Protein AF-A0AA41DAC6-F1 (afdb_monomer_lite)

Secondary structure (DSSP, 8-state):
---TTTTSSHHHHHHHHHHHHHHHHHTS--B-EEPPGGGSPSTTSS-HHHHHHHHHT-SEEEEETTEEEEEEE-----SS---SEEEEEEETTTTEEEEEEEESS--TT-B--

Structure (mmCIF, N/CA/C/O backbone):
data_AF-A0AA41DAC6-F1
#
_entry.id   AF-A0AA41DAC6-F1
#
loop_
_atom_site.group_PDB
_atom_site.id
_atom_site.type_symbol
_atom_site.label_atom_id
_atom_site.label_alt_id
_atom_site.label_comp_id
_atom_site.label_asym_id
_atom_site.label_entity_id
_atom_site.label_seq_id
_atom_site.pdbx_PDB_ins_code
_atom_site.Cartn_x
_atom_site.Cartn_y
_atom_site.Cartn_z
_atom_site.occupancy
_atom_site.B_iso_or_equiv
_atom_site.auth_seq_id
_atom_site.auth_comp_id
_atom_site.auth_asym_id
_atom_site.auth_atom_id
_atom_site.pdbx_PDB_model_num
ATOM 1 N N . MET A 1 1 ? 9.959 -36.203 20.599 1.00 35.44 1 MET A N 1
ATOM 2 C CA . MET A 1 1 ? 10.958 -36.265 19.509 1.00 35.44 1 MET A CA 1
ATOM 3 C C . MET A 1 1 ? 10.476 -35.369 18.384 1.00 35.44 1 MET A C 1
ATOM 5 O O . MET A 1 1 ? 9.518 -35.723 17.717 1.00 35.44 1 MET A O 1
ATOM 9 N N . ILE A 1 2 ? 11.066 -34.185 18.239 1.00 40.91 2 ILE A N 1
ATOM 10 C CA . ILE A 1 2 ? 10.787 -33.282 17.115 1.00 40.91 2 ILE A CA 1
ATOM 11 C C . ILE A 1 2 ? 11.873 -33.555 16.076 1.00 40.91 2 ILE A C 1
ATOM 13 O O . ILE A 1 2 ? 13.062 -33.462 16.386 1.00 40.91 2 ILE A O 1
ATOM 17 N N . SER A 1 3 ? 11.459 -33.990 14.887 1.00 38.50 3 SER A N 1
ATOM 18 C CA . SER A 1 3 ? 12.364 -34.392 13.811 1.00 38.50 3 SER A CA 1
ATOM 19 C C . SER A 1 3 ? 13.151 -33.185 13.286 1.00 38.50 3 SER A C 1
ATOM 21 O O . SER A 1 3 ? 12.601 -32.104 13.092 1.00 38.50 3 SER A O 1
ATOM 23 N N . LYS A 1 4 ? 14.459 -33.362 13.073 1.00 49.78 4 LYS A N 1
ATOM 24 C CA . LYS A 1 4 ? 15.446 -32.318 12.726 1.00 49.78 4 LYS A CA 1
ATOM 25 C C . LYS A 1 4 ? 15.392 -31.842 11.256 1.00 49.78 4 LYS A C 1
ATOM 27 O O . LYS A 1 4 ? 16.375 -31.285 10.775 1.00 49.78 4 LYS A O 1
ATOM 32 N N . THR A 1 5 ? 14.282 -32.027 10.543 1.00 51.62 5 THR A N 1
ATOM 33 C CA . THR A 1 5 ? 14.247 -31.872 9.072 1.00 51.62 5 THR A CA 1
ATOM 34 C C . THR A 1 5 ? 13.616 -30.558 8.573 1.00 51.62 5 THR A C 1
ATOM 36 O O . THR A 1 5 ? 13.791 -30.210 7.413 1.00 51.62 5 THR A O 1
ATOM 39 N N . ASP A 1 6 ? 12.992 -29.742 9.431 1.00 49.25 6 ASP A N 1
ATOM 40 C CA . ASP A 1 6 ? 12.213 -28.558 9.001 1.00 49.25 6 ASP A CA 1
ATOM 41 C C . ASP A 1 6 ? 12.921 -27.191 9.112 1.00 49.25 6 ASP A C 1
ATOM 43 O O . ASP A 1 6 ? 12.278 -26.146 9.190 1.00 49.25 6 ASP A O 1
ATOM 47 N N . ARG A 1 7 ? 14.259 -27.134 9.114 1.00 44.12 7 ARG A N 1
ATOM 48 C CA . ARG A 1 7 ? 14.973 -25.835 9.198 1.00 44.12 7 ARG A CA 1
ATOM 49 C C . ARG A 1 7 ? 15.191 -25.116 7.866 1.00 44.12 7 ARG A C 1
ATOM 51 O O . ARG A 1 7 ? 15.570 -23.951 7.885 1.00 44.12 7 ARG A O 1
ATOM 58 N N . TRP A 1 8 ? 14.904 -25.762 6.736 1.00 40.50 8 TRP A N 1
ATOM 59 C CA . TRP A 1 8 ? 15.150 -25.199 5.398 1.00 40.50 8 TRP A CA 1
ATOM 60 C C . TRP A 1 8 ? 13.877 -24.878 4.594 1.00 40.50 8 TRP A C 1
ATOM 62 O O . TRP A 1 8 ? 13.969 -24.289 3.522 1.00 40.50 8 TRP A O 1
ATOM 72 N N . ALA A 1 9 ? 12.681 -25.195 5.109 1.00 46.56 9 ALA A N 1
ATOM 73 C CA . ALA A 1 9 ? 11.404 -24.905 4.437 1.00 46.56 9 ALA A CA 1
ATOM 74 C C . ALA A 1 9 ? 10.888 -23.465 4.664 1.00 46.56 9 ALA A C 1
ATOM 76 O O . ALA A 1 9 ? 10.000 -22.987 3.955 1.00 46.56 9 ALA A O 1
ATOM 77 N N . LEU A 1 10 ? 11.453 -22.754 5.643 1.00 48.25 10 LEU A N 1
ATOM 78 C CA . LEU A 1 10 ? 10.966 -21.455 6.116 1.00 48.25 10 LEU A CA 1
ATOM 79 C C . LEU A 1 10 ? 11.065 -20.289 5.104 1.00 48.25 10 LEU A C 1
ATOM 81 O O . LEU A 1 10 ? 10.098 -19.525 5.027 1.00 48.25 10 LEU A O 1
ATOM 85 N N . PRO A 1 11 ? 12.129 -20.124 4.286 1.00 46.38 11 PRO A N 1
ATOM 86 C CA . PRO A 1 11 ? 12.185 -18.998 3.347 1.00 46.38 11 PRO A CA 1
ATOM 87 C C . PRO A 1 11 ? 11.205 -19.165 2.177 1.00 46.38 11 PRO A C 1
ATOM 89 O O . PRO A 1 11 ? 10.584 -18.195 1.740 1.00 46.38 11 PRO A O 1
ATOM 92 N N . PHE A 1 12 ? 10.991 -20.399 1.710 1.00 41.62 12 PHE A N 1
ATOM 93 C CA . PHE A 1 12 ? 10.131 -20.669 0.558 1.00 41.62 12 PHE A CA 1
ATOM 94 C C . PHE A 1 12 ? 8.660 -20.359 0.858 1.00 41.62 12 PHE A C 1
ATOM 96 O O . PHE A 1 12 ? 8.023 -19.626 0.104 1.00 41.62 12 PHE A O 1
ATOM 103 N N . VAL A 1 13 ? 8.117 -20.834 1.984 1.00 52.00 13 VAL A N 1
ATOM 104 C CA . VAL A 1 13 ? 6.701 -20.607 2.345 1.00 52.00 13 VAL A CA 1
ATOM 105 C C . VAL A 1 13 ? 6.390 -19.116 2.537 1.00 52.00 13 VAL A C 1
ATOM 107 O O . VAL A 1 13 ? 5.299 -18.657 2.187 1.00 52.00 13 VAL A O 1
ATOM 110 N N . HIS A 1 14 ? 7.342 -18.340 3.064 1.00 54.88 14 HIS A N 1
ATOM 111 C CA . HIS A 1 14 ? 7.184 -16.895 3.234 1.00 54.88 14 HIS A CA 1
ATOM 112 C C . HIS A 1 14 ? 7.161 -16.140 1.899 1.00 54.88 14 HIS A C 1
ATOM 114 O O . HIS A 1 14 ? 6.301 -15.278 1.720 1.00 54.88 14 HIS A O 1
ATOM 120 N N . ILE A 1 15 ? 8.016 -16.499 0.936 1.00 58.28 15 ILE A N 1
ATOM 121 C CA . ILE A 1 15 ? 8.029 -15.880 -0.402 1.00 58.28 15 ILE A CA 1
ATOM 122 C C . ILE A 1 15 ? 6.732 -16.180 -1.172 1.00 58.28 15 ILE A C 1
ATOM 124 O O . ILE A 1 15 ? 6.134 -15.269 -1.750 1.00 58.28 15 ILE A O 1
ATOM 128 N N . TRP A 1 16 ? 6.244 -17.428 -1.138 1.00 58.91 16 TRP A N 1
ATOM 129 C CA . TRP A 1 16 ? 5.005 -17.807 -1.835 1.00 58.91 16 TRP A CA 1
ATOM 130 C C . TRP A 1 16 ? 3.775 -17.076 -1.286 1.00 58.91 16 TRP A C 1
ATOM 132 O O . TRP A 1 16 ? 2.942 -16.612 -2.066 1.00 58.91 16 TRP A O 1
ATOM 142 N N . ARG A 1 17 ? 3.676 -16.911 0.042 1.00 72.19 17 ARG A N 1
ATOM 143 C CA . ARG A 1 17 ? 2.575 -16.164 0.672 1.00 72.19 17 ARG A CA 1
ATOM 144 C C . ARG A 1 17 ? 2.573 -14.685 0.297 1.00 72.19 17 ARG A C 1
ATOM 146 O O . ARG A 1 17 ? 1.499 -14.145 0.044 1.00 72.19 17 ARG A O 1
ATOM 153 N N . ARG A 1 18 ? 3.746 -14.047 0.222 1.00 81.12 18 ARG A N 1
ATOM 154 C CA . ARG A 1 18 ? 3.860 -12.638 -0.190 1.00 81.12 18 ARG A CA 1
ATOM 155 C C . ARG A 1 18 ? 3.415 -12.446 -1.634 1.00 81.12 18 ARG A C 1
ATOM 157 O O . ARG A 1 18 ? 2.522 -11.650 -1.893 1.00 81.12 18 ARG A O 1
ATOM 164 N N . ARG A 1 19 ? 3.934 -13.268 -2.553 1.00 81.88 19 ARG A N 1
ATOM 165 C CA . ARG A 1 19 ? 3.580 -13.193 -3.979 1.00 81.88 19 ARG A CA 1
ATOM 166 C C . ARG A 1 19 ? 2.099 -13.478 -4.238 1.00 81.88 19 ARG A C 1
ATOM 168 O O . ARG A 1 19 ? 1.493 -12.813 -5.072 1.00 81.88 19 A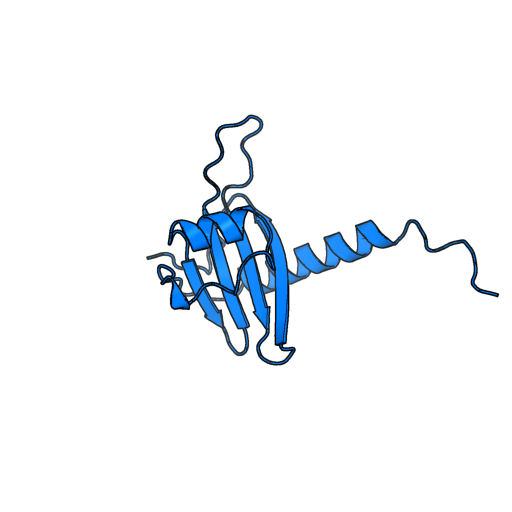RG A O 1
ATOM 175 N N . ALA A 1 20 ? 1.513 -14.451 -3.538 1.00 85.94 20 ALA A N 1
ATOM 176 C CA . ALA A 1 20 ? 0.081 -14.731 -3.634 1.00 85.94 20 ALA A CA 1
ATOM 177 C C . ALA A 1 20 ? -0.767 -13.571 -3.084 1.00 85.94 20 ALA A C 1
ATOM 179 O O . ALA A 1 20 ? -1.757 -13.192 -3.703 1.00 85.94 20 ALA A O 1
ATOM 180 N N . GLY A 1 21 ? -0.357 -12.980 -1.958 1.00 88.75 21 GLY A N 1
ATOM 181 C CA . GLY A 1 21 ? -1.047 -11.834 -1.373 1.00 88.75 21 GLY A CA 1
ATOM 182 C C . GLY A 1 21 ? -0.952 -10.564 -2.219 1.00 88.75 21 GLY A C 1
ATOM 183 O O . GLY A 1 21 ? -1.958 -9.870 -2.353 1.00 88.75 21 GLY A O 1
ATOM 184 N N . PHE A 1 22 ? 0.200 -10.307 -2.846 1.00 91.44 22 PHE A N 1
ATOM 185 C CA . PHE A 1 22 ? 0.344 -9.240 -3.837 1.00 91.44 22 PHE A CA 1
ATOM 186 C C . PHE A 1 22 ? -0.585 -9.470 -5.029 1.00 91.44 22 PHE A C 1
ATOM 188 O O . PHE A 1 22 ? -1.376 -8.594 -5.344 1.00 91.44 22 PHE A O 1
ATOM 195 N N . ARG A 1 23 ? -0.553 -10.659 -5.652 1.00 91.06 23 ARG A N 1
ATOM 196 C CA . ARG A 1 23 ? -1.394 -10.970 -6.825 1.00 91.06 23 ARG A CA 1
ATOM 197 C C . ARG A 1 23 ? -2.877 -10.749 -6.555 1.00 91.06 23 ARG A C 1
ATOM 199 O O . ARG A 1 23 ? -3.539 -10.107 -7.353 1.00 91.06 23 ARG A O 1
ATOM 206 N N . LEU A 1 24 ? -3.365 -11.213 -5.404 1.00 93.38 24 LEU A N 1
ATOM 207 C CA . LEU A 1 24 ?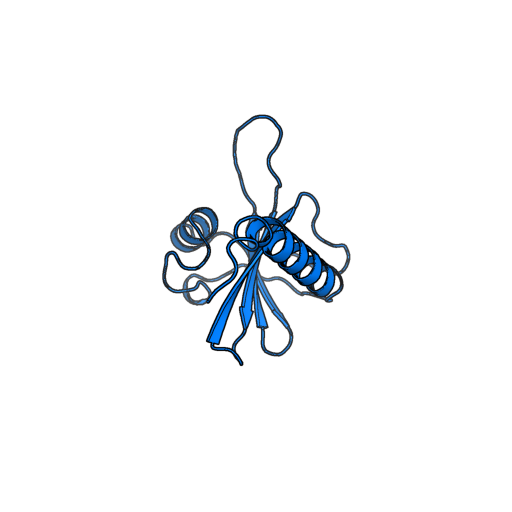 -4.752 -10.990 -5.000 1.00 93.38 24 LEU A CA 1
ATOM 208 C C . LEU A 1 24 ? -5.114 -9.495 -4.981 1.00 93.38 24 LEU A C 1
ATOM 210 O O . LEU A 1 24 ? -6.188 -9.129 -5.436 1.00 93.38 24 LEU A O 1
ATOM 214 N N . ARG A 1 25 ? -4.219 -8.647 -4.462 1.00 95.50 25 ARG A N 1
ATOM 215 C CA . ARG A 1 25 ? -4.424 -7.193 -4.334 1.00 95.50 25 ARG A CA 1
ATOM 216 C C . ARG A 1 25 ? -4.183 -6.439 -5.640 1.00 95.50 25 ARG A C 1
ATOM 218 O O . ARG A 1 25 ? -4.794 -5.401 -5.865 1.00 95.50 25 ARG A O 1
ATOM 225 N N . ALA A 1 26 ? -3.319 -6.958 -6.506 1.00 93.75 26 ALA A N 1
ATOM 226 C CA . ALA A 1 26 ? -3.059 -6.403 -7.829 1.00 93.75 26 ALA A CA 1
ATOM 227 C C . ALA A 1 26 ? -4.308 -6.446 -8.728 1.00 93.75 26 ALA A C 1
ATOM 229 O O . ALA A 1 26 ? -4.470 -5.572 -9.574 1.00 93.75 26 ALA A O 1
ATOM 230 N N . ASP A 1 27 ? -5.207 -7.408 -8.499 1.00 94.94 27 ASP A N 1
ATOM 231 C CA . ASP A 1 27 ? -6.480 -7.533 -9.221 1.00 94.94 27 ASP A CA 1
ATOM 232 C C . ASP A 1 27 ? -7.617 -6.689 -8.609 1.00 94.94 27 ASP A C 1
ATOM 234 O O . ASP A 1 27 ? -8.705 -6.600 -9.182 1.00 94.94 27 ASP A O 1
ATOM 238 N N . TRP A 1 28 ? -7.409 -6.073 -7.439 1.00 96.50 28 TRP A N 1
ATOM 239 C CA . TRP A 1 28 ? -8.431 -5.238 -6.805 1.00 96.50 28 TRP A CA 1
ATOM 240 C C . TRP A 1 28 ? -8.518 -3.860 -7.474 1.00 96.50 28 TRP A C 1
ATOM 242 O O . TRP A 1 28 ? -7.482 -3.269 -7.790 1.00 96.50 28 TRP A O 1
ATOM 252 N N . PRO A 1 29 ? -9.732 -3.303 -7.649 1.00 95.38 29 PRO A N 1
ATOM 253 C CA . PRO A 1 29 ? -9.931 -1.983 -8.243 1.00 95.38 29 PRO A CA 1
ATOM 254 C C . PRO A 1 29 ? -9.625 -0.875 -7.222 1.00 95.38 29 PRO A C 1
ATOM 256 O O . PRO A 1 29 ? -10.519 -0.159 -6.770 1.00 95.38 29 PRO A O 1
ATOM 259 N N . LEU A 1 30 ? -8.364 -0.775 -6.800 1.00 96.31 30 LEU A N 1
ATOM 260 C CA . LEU A 1 30 ? -7.935 0.143 -5.750 1.00 96.31 30 LEU A CA 1
ATOM 261 C C . LEU A 1 30 ? -7.930 1.588 -6.246 1.00 96.31 30 LEU A C 1
ATOM 263 O O . LEU A 1 30 ? -7.283 1.922 -7.240 1.00 96.31 30 LEU A O 1
ATOM 267 N N . LEU A 1 31 ? -8.634 2.444 -5.509 1.00 96.00 31 LEU A N 1
ATOM 268 C CA . LEU A 1 31 ? -8.598 3.891 -5.674 1.00 96.00 31 LEU A CA 1
ATOM 269 C C . LEU A 1 31 ? -7.672 4.459 -4.606 1.00 96.00 31 LEU A C 1
ATOM 271 O O . LEU A 1 31 ? -8.036 4.536 -3.432 1.00 96.00 31 LEU A O 1
ATOM 275 N N . TRP A 1 32 ? -6.464 4.811 -5.018 1.00 96.69 32 TRP A N 1
ATOM 276 C CA . TRP A 1 32 ? -5.460 5.359 -4.128 1.00 96.69 32 TRP A CA 1
ATOM 277 C C . TRP A 1 32 ? -5.697 6.847 -3.908 1.00 96.69 32 TRP A C 1
ATOM 279 O O . TRP A 1 32 ? -6.095 7.582 -4.812 1.00 96.69 32 TRP A O 1
ATOM 289 N N . ARG A 1 33 ? -5.399 7.300 -2.696 1.00 96.00 33 ARG A N 1
ATOM 290 C CA . ARG A 1 33 ? -5.262 8.716 -2.357 1.00 96.00 33 ARG A CA 1
ATOM 291 C C . ARG A 1 33 ? -3.920 8.939 -1.681 1.00 96.00 33 ARG A C 1
ATOM 293 O O . ARG A 1 33 ? -3.361 8.000 -1.118 1.00 96.00 33 ARG A O 1
ATOM 300 N N . PHE A 1 34 ? -3.436 10.176 -1.691 1.00 94.56 34 PHE A N 1
ATOM 301 C CA . PHE A 1 34 ? -2.295 10.547 -0.859 1.00 94.56 34 PHE A CA 1
ATOM 302 C C . PHE A 1 34 ? -2.583 10.202 0.606 1.00 94.56 34 PHE A C 1
ATOM 304 O O . PHE A 1 34 ? -3.692 10.434 1.108 1.00 94.56 34 PHE A O 1
ATOM 311 N N . ALA A 1 35 ? -1.597 9.595 1.259 1.00 91.75 35 ALA A N 1
ATOM 312 C CA . ALA A 1 35 ? -1.680 9.272 2.672 1.00 91.75 35 ALA A CA 1
ATOM 313 C C . ALA A 1 35 ? -1.512 10.549 3.505 1.00 91.75 35 ALA A C 1
ATOM 315 O O . ALA A 1 35 ? -0.600 11.341 3.271 1.00 91.75 35 ALA A O 1
ATOM 316 N N . ALA A 1 36 ? -2.390 10.739 4.483 1.00 89.38 36 ALA A N 1
ATOM 317 C CA . ALA A 1 36 ? -2.210 11.719 5.541 1.00 89.38 36 ALA A CA 1
ATOM 318 C C . ALA A 1 36 ? -1.326 11.126 6.650 1.00 89.38 36 ALA A C 1
ATOM 320 O O . ALA A 1 36 ? -1.133 9.911 6.728 1.00 89.38 36 ALA A O 1
ATOM 321 N N . VAL A 1 37 ? -0.798 11.974 7.534 1.00 84.00 37 VAL A N 1
ATOM 322 C CA . VAL A 1 37 ? 0.054 11.531 8.654 1.00 84.00 37 VAL A CA 1
ATOM 323 C C . VAL A 1 37 ? -0.691 10.535 9.550 1.00 84.00 37 VAL A C 1
ATOM 325 O O . VAL A 1 37 ? -0.106 9.574 10.038 1.00 84.00 37 VAL A O 1
ATOM 328 N N . GLU A 1 38 ? -1.998 10.727 9.715 1.00 87.25 38 GLU A N 1
ATOM 329 C CA . GLU A 1 38 ? -2.868 9.921 10.571 1.00 87.25 38 GLU A CA 1
ATOM 330 C C . GLU A 1 38 ? -3.200 8.542 9.985 1.00 87.25 38 GLU A C 1
ATOM 332 O O . GLU A 1 38 ? -3.668 7.669 10.714 1.00 87.25 38 GLU A O 1
ATOM 337 N N . ASP A 1 39 ? -2.979 8.336 8.683 1.00 88.69 39 ASP A N 1
ATOM 338 C CA . ASP A 1 39 ? -3.240 7.046 8.037 1.00 88.69 39 ASP A CA 1
ATOM 339 C C . ASP A 1 39 ? -2.148 6.023 8.351 1.00 88.69 39 ASP A C 1
ATOM 341 O O . ASP A 1 39 ? -2.398 4.811 8.359 1.00 88.69 39 ASP A O 1
ATOM 345 N N . TRP A 1 40 ? -0.925 6.505 8.575 1.00 86.81 40 TRP A N 1
ATOM 346 C CA . TRP A 1 40 ? 0.235 5.651 8.740 1.00 86.81 40 TRP A CA 1
ATOM 347 C C . TRP A 1 40 ? 0.182 4.869 10.051 1.00 86.81 40 TRP A C 1
ATOM 349 O O . TRP A 1 40 ? -0.246 5.379 11.089 1.00 86.81 40 TRP A O 1
ATOM 359 N N . PRO A 1 41 ? 0.668 3.619 10.041 1.00 79.88 41 PRO A N 1
ATOM 360 C CA . PRO A 1 41 ? 0.733 2.839 11.254 1.00 79.88 41 PRO A CA 1
ATOM 361 C C . PRO A 1 41 ? 1.741 3.434 12.243 1.00 79.88 41 PRO A C 1
ATOM 363 O O . PRO A 1 41 ? 2.730 4.054 11.834 1.00 79.88 41 PRO A O 1
ATOM 366 N N . PRO A 1 42 ? 1.556 3.186 13.551 1.00 70.69 42 PRO A N 1
ATOM 367 C CA . PRO A 1 42 ? 2.581 3.484 14.538 1.00 70.69 42 PRO A CA 1
ATOM 368 C C . PRO A 1 42 ? 3.893 2.771 14.149 1.00 70.69 42 PRO A C 1
ATOM 370 O O . PRO A 1 42 ? 3.904 1.573 13.868 1.00 70.69 42 PRO A O 1
ATOM 373 N N . CYS A 1 43 ? 4.958 3.572 14.069 1.00 65.62 43 CYS A N 1
ATOM 374 C CA . CYS A 1 43 ? 6.306 3.322 13.532 1.00 65.62 43 CYS A CA 1
ATOM 375 C C . CYS A 1 43 ? 6.872 1.878 13.649 1.00 65.62 43 CYS A C 1
ATOM 377 O O . CYS A 1 43 ? 6.641 1.164 14.624 1.00 65.62 43 CYS A O 1
ATOM 379 N N . ALA A 1 44 ? 7.681 1.493 12.645 1.00 66.69 44 ALA A N 1
ATOM 380 C CA . ALA A 1 44 ? 8.501 0.269 12.510 1.00 66.69 44 ALA A CA 1
ATOM 381 C C . ALA A 1 44 ? 7.821 -1.076 12.162 1.00 66.69 44 ALA A C 1
ATOM 383 O O . ALA A 1 44 ? 8.523 -2.049 11.879 1.00 66.69 44 ALA A O 1
ATOM 384 N N . LEU A 1 45 ? 6.488 -1.177 12.105 1.00 72.75 45 LEU A N 1
ATOM 385 C CA . LEU A 1 45 ? 5.821 -2.469 11.835 1.00 72.75 45 LEU A CA 1
ATOM 386 C C . LEU A 1 45 ? 5.951 -2.974 10.386 1.00 72.75 45 LEU A C 1
ATOM 388 O O . LEU A 1 45 ? 5.803 -4.173 10.138 1.00 72.75 45 LEU A O 1
ATOM 392 N N . LEU A 1 46 ? 6.223 -2.076 9.437 1.00 79.00 46 LEU A N 1
ATOM 393 C CA . LEU A 1 46 ? 6.268 -2.370 7.998 1.00 79.00 46 LEU A CA 1
ATOM 394 C C . LEU A 1 46 ? 7.674 -2.274 7.383 1.00 79.00 46 LEU A C 1
ATOM 396 O O . LEU A 1 46 ? 7.835 -2.562 6.200 1.00 79.00 46 LEU A O 1
ATOM 400 N N . GLY A 1 47 ? 8.687 -1.942 8.188 1.00 81.69 47 GLY A N 1
ATOM 401 C CA . GLY A 1 47 ? 10.072 -1.749 7.748 1.00 81.69 47 GLY A CA 1
ATOM 402 C C . GLY A 1 47 ? 10.448 -0.284 7.512 1.00 81.69 47 GLY A C 1
ATOM 403 O O . GLY A 1 47 ? 9.602 0.608 7.578 1.00 81.69 47 GLY A O 1
ATOM 404 N N . ASP A 1 48 ? 11.737 -0.059 7.255 1.00 82.81 48 ASP A N 1
ATOM 405 C CA . ASP A 1 48 ? 12.359 1.273 7.247 1.00 82.81 48 ASP A CA 1
ATOM 406 C C . ASP A 1 48 ? 11.811 2.192 6.148 1.00 82.81 48 ASP A C 1
ATOM 408 O O . ASP A 1 48 ? 11.623 3.380 6.390 1.00 82.81 48 ASP A O 1
ATOM 412 N N . ASP A 1 49 ? 11.483 1.652 4.970 1.00 84.31 49 ASP A N 1
ATOM 413 C CA . ASP A 1 49 ? 10.947 2.458 3.865 1.00 84.31 49 ASP A CA 1
ATOM 414 C C . ASP A 1 49 ? 9.553 3.015 4.194 1.00 84.31 49 ASP A C 1
ATOM 416 O O . ASP A 1 49 ? 9.257 4.180 3.938 1.00 84.31 49 ASP A O 1
ATOM 420 N N . PHE A 1 50 ? 8.703 2.204 4.830 1.00 86.19 50 PHE A N 1
ATOM 421 C CA . PHE A 1 50 ? 7.387 2.642 5.299 1.00 86.19 50 PHE A CA 1
ATOM 422 C C . PHE A 1 50 ? 7.490 3.591 6.495 1.00 86.19 50 PHE A C 1
ATOM 424 O O . PHE A 1 50 ? 6.676 4.501 6.637 1.00 86.19 50 PHE A O 1
ATOM 431 N N . ASP A 1 51 ? 8.492 3.402 7.354 1.00 86.25 51 ASP A N 1
ATOM 432 C CA . ASP A 1 51 ? 8.777 4.327 8.449 1.00 86.25 51 ASP A CA 1
ATOM 433 C C . ASP A 1 51 ? 9.249 5.693 7.927 1.00 86.25 51 ASP A C 1
ATOM 435 O O . ASP A 1 51 ? 8.831 6.740 8.425 1.00 86.25 51 ASP A O 1
ATOM 439 N N . TRP A 1 52 ? 10.076 5.696 6.880 1.00 84.31 52 TRP A N 1
ATOM 440 C CA . TRP A 1 52 ? 10.503 6.904 6.180 1.00 84.31 52 TRP A CA 1
ATOM 441 C C . TRP A 1 52 ? 9.336 7.612 5.486 1.00 84.31 52 TRP A C 1
ATOM 443 O O . TRP A 1 52 ? 9.183 8.828 5.624 1.00 84.31 52 TRP A O 1
ATOM 453 N N . ALA A 1 53 ? 8.486 6.855 4.792 1.00 85.88 53 ALA A N 1
ATOM 454 C CA . ALA A 1 53 ? 7.274 7.363 4.156 1.00 85.88 53 ALA A CA 1
ATOM 455 C C . ALA A 1 53 ? 6.327 8.018 5.174 1.00 85.88 53 ALA A C 1
ATOM 457 O O . ALA A 1 53 ? 5.890 9.151 4.972 1.00 85.88 53 ALA A O 1
ATOM 458 N N . ASN A 1 54 ? 6.120 7.372 6.328 1.00 86.25 54 ASN A N 1
ATOM 459 C CA . ASN A 1 54 ? 5.378 7.937 7.455 1.00 86.25 54 ASN A CA 1
ATOM 460 C C . ASN A 1 54 ? 5.999 9.264 7.934 1.00 86.25 54 ASN A C 1
ATOM 462 O O . ASN A 1 54 ? 5.329 10.293 7.979 1.00 86.25 54 ASN A O 1
ATOM 466 N N . LYS A 1 55 ? 7.311 9.279 8.209 1.00 84.69 55 LYS A N 1
ATOM 467 C CA . LYS A 1 55 ? 8.028 10.480 8.680 1.00 84.69 55 LYS A CA 1
ATOM 468 C C . LYS A 1 55 ? 7.983 11.653 7.703 1.00 84.69 55 LYS A C 1
ATOM 470 O O . LYS A 1 55 ? 8.036 12.802 8.133 1.00 84.69 55 LYS A O 1
ATOM 475 N N . THR A 1 56 ? 7.936 11.372 6.407 1.00 82.62 56 THR A N 1
ATOM 476 C CA . THR A 1 56 ? 7.958 12.392 5.350 1.00 82.62 56 THR A CA 1
ATOM 477 C C . THR A 1 56 ? 6.567 12.733 4.822 1.00 82.62 56 THR A C 1
ATOM 479 O O . THR A 1 56 ? 6.439 13.666 4.033 1.00 82.62 56 THR A O 1
ATOM 482 N N . GLY A 1 57 ? 5.526 12.019 5.264 1.00 80.00 57 GLY A N 1
ATOM 483 C CA . GLY A 1 57 ? 4.163 12.185 4.762 1.00 80.00 57 GLY A CA 1
ATOM 484 C C . GLY A 1 57 ? 4.034 11.851 3.274 1.00 80.00 57 GLY A C 1
ATOM 485 O O . GLY A 1 57 ? 3.242 12.477 2.575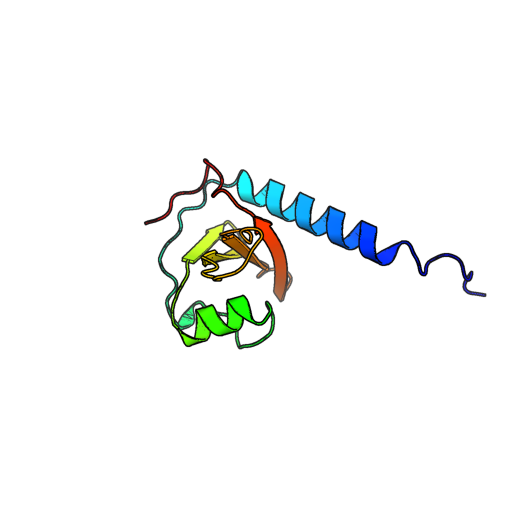 1.00 80.00 57 GLY A O 1
ATOM 486 N N . THR A 1 58 ? 4.842 10.916 2.770 1.00 86.44 58 THR A N 1
ATOM 487 C CA . THR A 1 58 ? 4.870 10.530 1.352 1.00 86.44 58 THR A CA 1
ATOM 488 C C . THR A 1 58 ? 4.245 9.155 1.154 1.00 86.44 58 THR A C 1
ATOM 490 O O . THR A 1 58 ? 4.354 8.299 2.021 1.00 86.44 58 THR A O 1
ATOM 493 N N . GLY A 1 59 ? 3.584 8.928 0.017 1.00 92.00 59 GLY A N 1
ATOM 494 C CA . GLY A 1 59 ? 2.936 7.655 -0.311 1.00 92.00 59 GLY A CA 1
ATOM 495 C C . GLY A 1 59 ? 1.413 7.740 -0.381 1.00 92.00 59 GLY A C 1
ATOM 496 O O . GLY A 1 59 ? 0.808 8.816 -0.366 1.00 92.00 59 GLY A O 1
ATOM 497 N N . PHE A 1 60 ? 0.792 6.572 -0.496 1.00 95.12 60 PHE A N 1
ATOM 498 C CA . PHE A 1 60 ? -0.616 6.419 -0.815 1.00 95.12 60 PHE A CA 1
ATOM 499 C C . PHE A 1 60 ? -1.289 5.395 0.089 1.00 95.12 60 PHE A C 1
ATOM 501 O O . PHE A 1 60 ? -0.678 4.427 0.548 1.00 95.12 60 PHE A O 1
ATOM 508 N N . VAL A 1 61 ? -2.587 5.589 0.282 1.00 95.44 61 VAL A N 1
ATOM 509 C CA . VAL A 1 61 ? -3.453 4.673 1.015 1.00 95.44 61 VAL A CA 1
ATOM 510 C C . VAL A 1 61 ? -4.701 4.365 0.195 1.00 95.44 61 VAL A C 1
ATOM 512 O O . VAL A 1 61 ? -5.214 5.220 -0.534 1.00 95.44 61 VAL A O 1
ATOM 515 N N . ALA A 1 62 ? -5.179 3.132 0.297 1.00 97.06 62 ALA A N 1
ATOM 516 C CA . ALA A 1 62 ? -6.445 2.693 -0.273 1.00 97.06 62 ALA A CA 1
ATOM 517 C C . ALA A 1 62 ? -7.129 1.730 0.696 1.00 97.06 62 ALA A C 1
ATOM 519 O O . ALA A 1 62 ? -6.465 0.943 1.364 1.00 97.06 62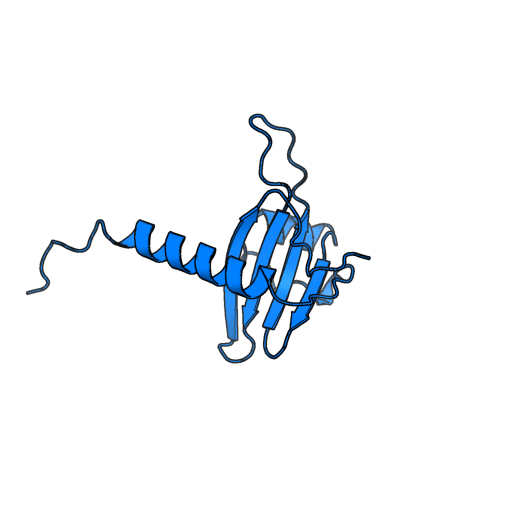 ALA A O 1
ATOM 520 N N . ASP A 1 63 ? -8.454 1.750 0.746 1.00 96.50 63 ASP A N 1
ATOM 521 C CA . ASP A 1 63 ? -9.228 0.779 1.515 1.00 96.50 63 ASP A CA 1
ATOM 522 C C . ASP A 1 63 ? -9.917 -0.212 0.580 1.00 96.50 63 ASP A C 1
ATOM 524 O O . ASP A 1 63 ? -10.469 0.165 -0.456 1.00 96.50 63 ASP A O 1
ATOM 528 N N . HIS A 1 64 ? -9.915 -1.488 0.959 1.00 95.44 64 HIS A N 1
ATOM 529 C CA . HIS A 1 64 ? -10.663 -2.522 0.256 1.00 95.44 64 HIS A CA 1
ATOM 530 C C . HIS A 1 64 ? -11.198 -3.566 1.240 1.00 95.44 64 HIS A C 1
ATOM 532 O O . HIS A 1 64 ? -10.461 -4.403 1.764 1.00 95.44 64 HIS A O 1
ATOM 538 N N . GLY A 1 65 ? -12.511 -3.529 1.482 1.00 94.19 65 GLY A N 1
ATOM 539 C CA . GLY A 1 65 ? -13.150 -4.364 2.498 1.00 94.19 65 GLY A CA 1
ATOM 540 C C . GLY A 1 65 ? -12.586 -4.074 3.892 1.00 94.19 65 GLY A C 1
ATOM 541 O O . GLY A 1 65 ? -12.563 -2.929 4.330 1.00 94.19 65 GLY A O 1
ATOM 542 N N . ASP A 1 66 ? -12.106 -5.115 4.571 1.00 94.62 66 ASP A N 1
ATOM 543 C CA . ASP A 1 66 ? -11.528 -5.023 5.918 1.00 94.62 66 ASP A CA 1
ATOM 544 C C . ASP A 1 66 ? -10.024 -4.690 5.925 1.00 94.62 66 ASP A C 1
ATOM 546 O O . ASP A 1 66 ? -9.382 -4.747 6.975 1.00 94.62 66 ASP A O 1
ATOM 550 N N . GLU A 1 67 ? -9.447 -4.343 4.771 1.00 95.56 67 GLU A N 1
ATOM 551 C CA . GLU A 1 67 ? -8.026 -4.028 4.647 1.00 95.56 67 GLU A CA 1
ATOM 552 C C . GLU A 1 67 ? -7.774 -2.561 4.311 1.00 95.56 67 GLU A C 1
ATOM 554 O O . GLU A 1 67 ? -8.412 -1.999 3.419 1.00 95.56 67 GLU A O 1
ATOM 559 N N . THR A 1 68 ? -6.792 -1.978 4.995 1.00 95.25 68 THR A N 1
ATOM 560 C CA . THR A 1 68 ? -6.136 -0.731 4.583 1.00 95.25 68 THR A CA 1
ATOM 561 C C . THR A 1 68 ? -4.830 -1.086 3.909 1.00 95.25 68 THR A C 1
ATOM 563 O O . THR A 1 68 ? -4.005 -1.781 4.496 1.00 95.25 68 THR A O 1
ATOM 566 N N . LEU A 1 69 ? -4.634 -0.635 2.680 1.00 95.56 69 LEU A N 1
ATOM 567 C CA . LEU A 1 69 ? -3.414 -0.835 1.920 1.00 95.56 69 LEU A CA 1
ATOM 568 C C . LEU A 1 69 ? -2.562 0.424 1.948 1.00 95.56 69 LEU A C 1
ATOM 570 O O . LEU A 1 69 ? -3.081 1.531 1.843 1.00 95.56 69 LEU A O 1
ATOM 574 N N . TYR A 1 70 ? -1.255 0.217 2.023 1.00 94.50 70 TYR A N 1
ATOM 575 C CA . TYR A 1 70 ? -0.238 1.255 2.026 1.00 94.50 70 TYR A CA 1
ATOM 576 C C . TYR A 1 70 ? 0.698 1.021 0.853 1.00 94.50 70 TYR A C 1
ATOM 578 O O . TYR A 1 70 ? 1.218 -0.087 0.688 1.00 94.50 70 TYR A O 1
ATOM 586 N N . LEU A 1 71 ? 0.914 2.061 0.063 1.00 94.44 71 LEU A N 1
ATOM 587 C CA . LEU A 1 71 ? 1.778 2.040 -1.104 1.00 94.44 71 LEU A CA 1
ATOM 588 C C . LEU A 1 71 ? 2.780 3.179 -0.999 1.00 94.44 71 LEU A C 1
ATOM 590 O O . LEU A 1 71 ? 2.403 4.323 -0.759 1.00 94.44 71 LEU A O 1
ATOM 594 N N . ILE A 1 72 ? 4.051 2.864 -1.197 1.00 92.00 72 ILE A N 1
ATOM 595 C CA . ILE A 1 72 ? 5.125 3.856 -1.215 1.00 92.00 72 ILE A CA 1
ATOM 596 C C . ILE A 1 72 ? 5.858 3.782 -2.547 1.00 92.00 72 ILE A C 1
ATOM 598 O O . ILE A 1 72 ? 6.060 2.685 -3.077 1.00 92.00 72 ILE A O 1
ATOM 602 N N . ASP A 1 73 ? 6.227 4.952 -3.064 1.00 88.75 73 ASP A N 1
ATOM 603 C CA . ASP A 1 73 ? 7.199 5.086 -4.147 1.00 88.75 73 ASP A CA 1
ATOM 604 C C . ASP A 1 73 ? 8.594 5.093 -3.510 1.00 88.75 73 ASP A C 1
ATOM 606 O O . ASP A 1 73 ? 8.881 5.887 -2.608 1.00 88.75 73 ASP A O 1
ATOM 610 N N . ARG A 1 74 ? 9.429 4.137 -3.899 1.00 80.19 74 ARG A N 1
ATOM 611 C CA . ARG A 1 74 ? 10.778 3.947 -3.384 1.00 80.19 74 ARG A CA 1
ATOM 612 C C . ARG A 1 74 ? 11.740 4.707 -4.282 1.00 80.19 74 ARG A C 1
ATOM 614 O O . ARG A 1 74 ? 12.296 4.156 -5.228 1.00 80.19 74 ARG A O 1
ATOM 621 N N . ASP A 1 75 ? 12.001 5.954 -3.921 1.00 66.69 75 ASP A N 1
ATOM 622 C CA . ASP A 1 75 ? 13.120 6.700 -4.487 1.00 66.69 75 ASP A CA 1
ATOM 623 C C . ASP A 1 75 ? 14.436 6.172 -3.892 1.00 66.69 75 ASP A C 1
ATOM 625 O O . ASP A 1 75 ? 14.808 6.507 -2.764 1.00 66.69 75 ASP A O 1
ATOM 629 N N . TRP A 1 76 ? 15.172 5.341 -4.640 1.00 62.62 76 TRP A N 1
ATOM 630 C CA . TRP A 1 76 ? 16.541 4.973 -4.269 1.00 62.62 76 TRP A CA 1
ATOM 631 C C . TRP A 1 76 ? 17.515 5.084 -5.448 1.00 62.62 76 TRP A C 1
ATOM 633 O O . TRP A 1 76 ? 17.377 4.444 -6.485 1.00 62.62 76 TRP A O 1
ATOM 643 N N . PHE A 1 77 ? 18.554 5.895 -5.247 1.00 48.25 77 PHE A N 1
ATOM 644 C CA . PHE A 1 77 ? 19.692 6.083 -6.142 1.00 48.25 77 PHE A CA 1
ATOM 645 C C . PHE A 1 77 ? 20.694 4.915 -6.013 1.00 48.25 77 PHE A C 1
ATOM 647 O O . PHE A 1 77 ? 21.654 5.000 -5.245 1.00 48.25 77 PHE A O 1
ATOM 654 N N . GLY A 1 78 ? 20.491 3.812 -6.739 1.00 55.25 78 GLY A N 1
ATOM 655 C CA . GLY A 1 78 ? 21.424 2.676 -6.747 1.00 55.25 78 GLY A CA 1
ATOM 656 C C . GLY A 1 78 ? 21.177 1.681 -7.885 1.00 55.25 78 GLY A C 1
ATOM 657 O O . GLY A 1 78 ? 20.067 1.590 -8.387 1.00 55.25 78 GLY A O 1
ATOM 658 N N . TRP A 1 79 ? 22.222 0.950 -8.299 1.00 47.16 79 TRP A N 1
ATOM 659 C CA . TRP A 1 79 ? 22.174 -0.034 -9.394 1.00 47.16 79 TRP A CA 1
ATOM 660 C C . TRP A 1 79 ? 22.249 -1.476 -8.850 1.00 47.16 79 TRP A C 1
ATOM 662 O O . TRP A 1 79 ? 23.081 -1.727 -7.970 1.00 47.16 79 TRP A O 1
ATOM 672 N N . PRO A 1 80 ? 21.484 -2.452 -9.385 1.00 64.56 80 PRO A N 1
ATOM 673 C CA . PRO A 1 80 ? 20.449 -2.309 -10.418 1.00 64.56 80 PRO A CA 1
ATOM 674 C C . PRO A 1 80 ? 19.231 -1.535 -9.905 1.00 64.56 80 PRO A C 1
ATOM 676 O O . PRO A 1 80 ? 19.028 -1.487 -8.693 1.00 64.56 80 PRO A O 1
ATOM 679 N N . ASP A 1 81 ? 18.446 -0.964 -10.827 1.00 62.72 81 ASP A N 1
ATOM 680 C CA . ASP A 1 81 ? 17.277 -0.145 -10.489 1.00 62.72 81 ASP A CA 1
ATOM 681 C C . ASP A 1 81 ? 16.351 -0.926 -9.542 1.00 62.72 81 ASP A C 1
ATOM 683 O O . ASP A 1 81 ? 15.834 -1.991 -9.915 1.00 62.72 81 ASP A O 1
ATOM 687 N N . PRO A 1 82 ? 16.194 -0.466 -8.290 1.00 67.75 82 PRO A N 1
ATOM 688 C CA . PRO A 1 82 ? 15.375 -1.163 -7.326 1.00 67.75 82 PRO A CA 1
ATOM 689 C C . PRO A 1 82 ? 13.901 -1.068 -7.728 1.00 67.75 82 PRO A C 1
ATOM 691 O O . PRO A 1 82 ? 13.511 -0.193 -8.505 1.00 67.75 82 PRO A O 1
ATOM 694 N N . PRO A 1 83 ? 13.053 -1.969 -7.209 1.00 74.19 83 PRO A N 1
ATOM 695 C CA . PRO A 1 83 ? 11.638 -1.901 -7.507 1.00 74.19 83 PRO A CA 1
ATOM 696 C C . PRO A 1 83 ? 11.045 -0.582 -7.023 1.00 74.19 83 PRO A C 1
ATOM 698 O O . PRO A 1 83 ? 11.222 -0.220 -5.859 1.00 74.19 83 PRO A O 1
ATOM 701 N N . GLN A 1 84 ? 10.331 0.095 -7.923 1.00 84.12 84 GLN A N 1
ATOM 702 C CA . GLN A 1 84 ? 9.778 1.428 -7.693 1.00 84.12 84 GLN A CA 1
ATOM 703 C C . GLN A 1 84 ? 8.739 1.444 -6.567 1.00 84.12 84 GLN A C 1
ATOM 705 O O . GLN A 1 84 ? 8.606 2.428 -5.861 1.00 84.12 84 GLN A O 1
ATOM 710 N N . TRP A 1 85 ? 8.002 0.360 -6.355 1.00 90.38 85 TRP A N 1
ATOM 711 C CA . TRP A 1 85 ? 6.866 0.357 -5.442 1.00 90.38 85 TRP A CA 1
ATOM 712 C C . TRP A 1 85 ? 7.038 -0.663 -4.327 1.00 90.38 85 TRP A C 1
ATOM 714 O O . TRP A 1 85 ? 7.573 -1.752 -4.547 1.00 90.38 85 TRP A O 1
ATOM 724 N N . SER A 1 86 ? 6.505 -0.351 -3.145 1.00 91.50 86 SER A N 1
ATOM 725 C CA . SER A 1 86 ? 6.322 -1.325 -2.065 1.00 91.50 86 SER A CA 1
ATOM 726 C C . SER A 1 86 ? 4.889 -1.335 -1.561 1.00 91.50 86 SER A C 1
ATOM 728 O O . SER A 1 86 ? 4.296 -0.275 -1.358 1.00 91.50 86 SER A O 1
ATOM 730 N N . LEU A 1 87 ? 4.335 -2.533 -1.341 1.00 93.88 87 LEU A N 1
ATOM 731 C CA . LEU A 1 87 ? 2.960 -2.717 -0.877 1.00 93.88 87 LEU A CA 1
ATOM 732 C C . LEU A 1 87 ? 2.916 -3.388 0.495 1.00 93.88 87 LEU A C 1
ATOM 734 O O . LEU A 1 87 ? 3.452 -4.481 0.709 1.00 93.88 87 LEU A O 1
ATOM 738 N N . ALA A 1 88 ? 2.138 -2.788 1.384 1.00 93.75 88 ALA A N 1
ATOM 739 C CA . ALA A 1 88 ? 1.745 -3.365 2.655 1.00 93.75 88 ALA A CA 1
ATOM 740 C C . ALA A 1 88 ? 0.231 -3.256 2.859 1.00 93.75 88 ALA A C 1
ATOM 742 O O . ALA A 1 88 ? -0.462 -2.523 2.154 1.00 93.75 88 ALA A O 1
ATOM 743 N N . SER A 1 89 ? -0.301 -4.001 3.823 1.00 94.06 89 SER A N 1
ATOM 744 C CA . SER A 1 89 ? -1.661 -3.779 4.301 1.00 94.06 89 SER A CA 1
ATOM 745 C C . SER A 1 89 ? -1.814 -4.048 5.791 1.00 94.06 89 SER A C 1
ATOM 747 O O . SER A 1 89 ? -1.024 -4.770 6.400 1.00 94.06 89 SER A O 1
ATOM 749 N N . TYR A 1 90 ? -2.855 -3.462 6.363 1.00 93.56 90 TYR A N 1
ATOM 750 C CA . TYR A 1 90 ? -3.381 -3.749 7.682 1.00 93.56 90 TYR A CA 1
ATOM 751 C C . TYR A 1 90 ? -4.729 -4.454 7.533 1.00 93.56 90 TYR A C 1
ATOM 753 O O . TYR A 1 90 ? -5.669 -3.902 6.963 1.00 93.56 90 TYR A O 1
ATOM 761 N N . ASP A 1 91 ? -4.812 -5.687 8.026 1.00 93.44 91 ASP A N 1
ATOM 762 C CA . ASP A 1 91 ? -6.049 -6.460 8.122 1.00 93.44 91 ASP A CA 1
ATOM 763 C C . ASP A 1 91 ? -6.724 -6.138 9.458 1.00 93.44 91 ASP A C 1
ATOM 765 O O . ASP A 1 91 ? -6.287 -6.608 10.515 1.00 93.44 91 ASP A O 1
ATOM 769 N N . ARG A 1 92 ? -7.808 -5.357 9.408 1.00 92.75 92 ARG A N 1
ATOM 770 C CA . ARG A 1 92 ? -8.551 -4.906 10.594 1.00 92.75 92 ARG A CA 1
ATOM 771 C C . ARG A 1 92 ? -9.217 -6.060 11.342 1.00 92.75 92 ARG A C 1
ATOM 773 O O . ARG A 1 92 ? -9.402 -5.985 12.551 1.00 92.75 92 ARG A O 1
ATOM 780 N N . ARG A 1 93 ? -9.568 -7.152 10.652 1.00 94.12 93 ARG A N 1
ATOM 781 C CA . ARG A 1 93 ? -10.208 -8.323 11.280 1.00 94.12 93 ARG A CA 1
ATOM 782 C C . ARG A 1 93 ? -9.233 -9.159 12.081 1.00 94.12 93 ARG A C 1
ATOM 784 O O . ARG A 1 93 ? -9.640 -9.832 13.025 1.00 94.12 93 ARG A O 1
ATOM 791 N N . ARG A 1 94 ? -7.970 -9.172 11.665 1.00 91.25 94 ARG A N 1
ATOM 792 C CA . ARG A 1 94 ? -6.899 -9.911 12.343 1.00 91.25 94 ARG A CA 1
ATOM 793 C C . ARG A 1 94 ? -6.020 -9.026 13.214 1.00 91.25 94 ARG A C 1
ATOM 795 O O . ARG A 1 94 ? -5.114 -9.568 13.839 1.00 91.25 94 ARG A O 1
ATOM 802 N N . ASP A 1 95 ? -6.282 -7.720 13.215 1.00 90.50 95 ASP A N 1
ATOM 803 C CA . ASP A 1 95 ? -5.465 -6.690 13.851 1.00 90.50 95 ASP A CA 1
ATOM 804 C C . ASP A 1 95 ? -3.974 -6.886 13.535 1.00 90.50 95 ASP A C 1
ATOM 806 O O . ASP A 1 95 ? -3.124 -7.069 14.408 1.00 90.50 95 ASP A O 1
ATOM 810 N N . ARG A 1 96 ? -3.662 -6.994 12.236 1.00 89.81 96 ARG A N 1
ATOM 811 C CA . ARG A 1 96 ? -2.329 -7.415 11.801 1.00 89.81 96 ARG A CA 1
ATOM 812 C C . ARG A 1 96 ? -1.872 -6.762 10.508 1.00 89.81 96 ARG A C 1
ATOM 814 O O . ARG A 1 96 ? -2.595 -6.714 9.520 1.00 89.81 96 ARG A O 1
ATOM 821 N N . TYR A 1 97 ? -0.597 -6.386 10.507 1.00 90.19 97 TYR A N 1
ATOM 822 C CA . TYR A 1 97 ? 0.117 -5.894 9.340 1.00 90.19 97 TYR A CA 1
ATOM 823 C C . TYR A 1 97 ? 0.727 -7.019 8.504 1.00 90.19 97 TYR A C 1
ATOM 825 O O . TYR A 1 97 ? 1.208 -8.041 9.017 1.00 90.19 97 TYR A O 1
ATOM 833 N N . TYR A 1 98 ? 0.744 -6.793 7.197 1.00 90.38 98 TYR A N 1
ATOM 834 C CA . TYR A 1 98 ? 1.339 -7.669 6.209 1.00 90.38 98 TYR A CA 1
ATOM 835 C C . TYR A 1 98 ? 2.148 -6.864 5.201 1.00 90.38 98 TYR A C 1
ATOM 837 O O . TYR A 1 98 ? 1.692 -5.852 4.681 1.00 90.38 98 TYR A O 1
ATOM 845 N N . PHE A 1 99 ? 3.335 -7.371 4.891 1.00 90.00 99 PHE A N 1
ATOM 846 C CA . PHE A 1 99 ? 4.179 -6.866 3.818 1.00 90.00 99 PHE A CA 1
ATOM 847 C C . PHE A 1 99 ? 4.062 -7.790 2.607 1.00 90.00 99 PHE A C 1
ATOM 849 O O . PHE A 1 99 ? 4.292 -9.002 2.726 1.00 90.00 99 PHE A O 1
ATOM 856 N N . TRP A 1 100 ? 3.707 -7.230 1.454 1.00 91.25 100 TRP A N 1
ATOM 857 C CA . TRP A 1 100 ? 3.411 -7.986 0.235 1.00 91.25 100 TRP A CA 1
ATOM 858 C C . TRP A 1 100 ? 4.556 -7.991 -0.773 1.00 91.25 100 TRP A C 1
ATOM 860 O O . TRP A 1 100 ? 4.570 -8.851 -1.655 1.00 91.25 100 TRP A O 1
ATOM 870 N N . GLY A 1 101 ? 5.561 -7.143 -0.568 1.00 87.56 101 GLY A N 1
ATOM 871 C CA . GLY A 1 101 ? 6.770 -7.111 -1.376 1.00 87.56 101 GLY A CA 1
ATOM 872 C C . GLY A 1 101 ? 6.906 -5.848 -2.206 1.00 87.56 101 GLY A C 1
ATOM 873 O O . GLY A 1 101 ? 6.019 -4.993 -2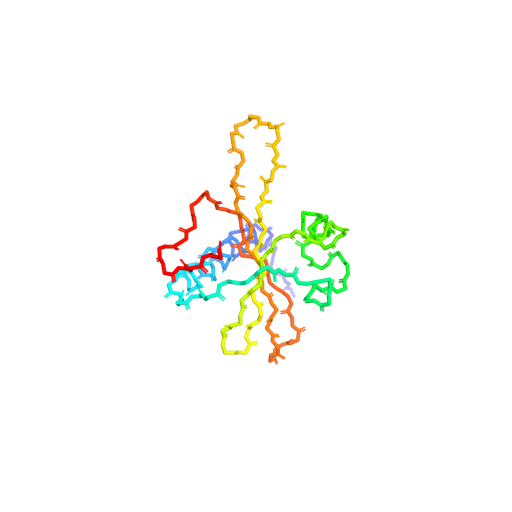.238 1.00 87.56 101 GLY A O 1
ATOM 874 N N . ASP A 1 102 ? 8.039 -5.807 -2.893 1.00 88.31 102 ASP A N 1
ATOM 875 C CA . ASP A 1 102 ? 8.442 -4.722 -3.771 1.00 88.31 102 ASP A CA 1
ATOM 876 C C . ASP A 1 102 ? 8.210 -5.120 -5.237 1.00 88.31 102 ASP A C 1
ATOM 878 O O . ASP A 1 102 ? 8.340 -6.299 -5.594 1.00 88.31 102 ASP A O 1
ATOM 882 N N . PHE A 1 103 ? 7.843 -4.162 -6.086 1.00 88.06 103 PHE A N 1
ATOM 883 C CA . PHE A 1 103 ? 7.490 -4.399 -7.488 1.00 88.06 103 PHE A CA 1
ATOM 884 C C . PHE A 1 103 ? 7.725 -3.160 -8.362 1.00 88.06 103 PHE A C 1
ATOM 886 O O . PHE A 1 103 ? 7.781 -2.039 -7.873 1.00 88.06 103 PHE A O 1
ATOM 893 N N . ASN A 1 104 ? 7.892 -3.371 -9.670 1.00 84.75 104 ASN A N 1
ATOM 894 C CA . ASN A 1 104 ? 8.325 -2.309 -10.588 1.00 84.75 104 ASN A CA 1
ATOM 895 C C . ASN A 1 104 ? 7.159 -1.513 -11.182 1.00 84.75 104 ASN A C 1
ATOM 897 O O . ASN A 1 104 ? 7.282 -0.315 -11.387 1.00 84.75 104 ASN A O 1
ATOM 901 N N . GLU A 1 105 ? 6.036 -2.170 -11.475 1.00 86.00 105 GLU A N 1
ATOM 902 C CA . GLU A 1 105 ? 4.927 -1.569 -12.219 1.00 86.00 105 GLU A CA 1
ATOM 903 C C . GLU A 1 105 ? 3.647 -1.576 -11.391 1.00 86.00 105 GLU A C 1
ATOM 905 O O . GLU A 1 105 ? 3.240 -2.616 -10.864 1.00 86.00 105 GLU A O 1
ATOM 910 N N . CYS A 1 106 ? 2.989 -0.421 -11.313 1.00 87.25 106 CYS A N 1
ATOM 911 C CA . CYS A 1 106 ? 1.680 -0.303 -10.687 1.00 87.25 106 CYS A CA 1
ATOM 912 C C . CYS A 1 106 ? 0.650 -1.160 -11.455 1.00 87.25 106 CYS A C 1
ATOM 914 O O . CYS A 1 106 ? 0.524 -1.008 -12.674 1.00 87.25 106 CYS A O 1
ATOM 916 N N . PRO A 1 107 ? -0.081 -2.070 -10.785 1.00 92.38 107 PRO A N 1
ATOM 917 C CA . PRO A 1 107 ? -1.100 -2.889 -11.428 1.00 92.38 107 PRO A CA 1
ATOM 918 C C . PRO A 1 107 ? -2.150 -2.062 -12.188 1.00 92.38 107 PRO A C 1
ATOM 920 O O . PRO A 1 107 ? -2.609 -1.036 -11.690 1.00 92.38 107 PRO A O 1
ATOM 923 N N . PRO A 1 108 ? -2.621 -2.530 -13.359 1.00 91.81 108 PRO A N 1
ATOM 924 C CA . PRO A 1 108 ? -3.530 -1.763 -14.218 1.00 91.81 108 PRO A CA 1
ATOM 925 C C . PRO A 1 108 ? -4.922 -1.539 -13.606 1.00 91.81 108 PRO A C 1
ATOM 927 O O . PRO A 1 108 ? -5.665 -0.671 -14.062 1.00 91.81 108 PRO A O 1
ATOM 930 N N . ALA A 1 109 ? -5.299 -2.328 -12.596 1.00 94.38 109 ALA A N 1
ATOM 931 C CA . ALA A 1 109 ? -6.554 -2.159 -11.868 1.00 94.38 109 ALA A CA 1
ATOM 932 C C . ALA A 1 109 ? -6.513 -0.984 -10.875 1.00 94.38 109 ALA A C 1
ATOM 934 O O . ALA A 1 109 ? -7.559 -0.556 -10.385 1.00 94.38 109 ALA A O 1
ATOM 935 N N . TRP A 1 110 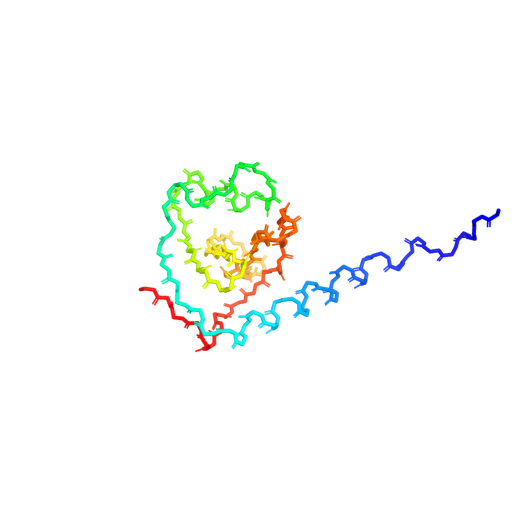? -5.323 -0.471 -10.562 1.00 96.06 110 TRP A N 1
ATOM 936 C CA . TRP A 1 110 ? -5.132 0.582 -9.578 1.00 96.06 110 TRP A CA 1
ATOM 937 C C . TRP A 1 110 ? -5.232 1.958 -10.228 1.00 96.06 110 TRP A C 1
ATOM 939 O O . TRP A 1 110 ? -4.787 2.174 -11.354 1.00 96.06 110 TRP A O 1
ATOM 949 N N . ARG A 1 111 ? -5.802 2.914 -9.496 1.00 95.38 111 ARG A N 1
ATOM 950 C CA . ARG A 1 111 ? -5.858 4.318 -9.909 1.00 95.38 111 ARG A CA 1
ATOM 951 C C . ARG A 1 111 ? -5.157 5.177 -8.873 1.00 95.38 111 ARG A C 1
ATOM 953 O O . ARG A 1 111 ? -5.631 5.266 -7.744 1.00 95.38 111 ARG A O 1
ATOM 960 N N . LEU A 1 112 ? -4.033 5.759 -9.272 1.00 91.75 112 LEU A N 1
ATOM 961 C CA . LEU A 1 112 ? -3.307 6.770 -8.507 1.00 91.75 112 LEU A CA 1
ATOM 962 C C . LEU A 1 112 ? -3.907 8.167 -8.781 1.00 91.75 112 LEU A C 1
ATOM 964 O O . LEU A 1 112 ? -4.491 8.351 -9.855 1.00 91.75 112 LEU A O 1
ATOM 968 N N . PRO A 1 113 ? -3.831 9.102 -7.814 1.00 88.50 113 PRO A N 1
ATOM 969 C CA . PRO A 1 113 ? -4.325 10.472 -7.960 1.00 88.50 113 PRO A CA 1
ATOM 970 C C . PRO A 1 113 ? -3.472 11.338 -8.897 1.00 88.50 113 PRO A C 1
ATOM 972 O O . PRO A 1 113 ? -2.287 11.002 -9.120 1.00 88.50 113 PRO A O 1
#

Sequence (113 aa):
MISKTDRWALPFVHIWRRRAGFRLRADWPLLWRFAAVEDWPPCALLGDDFDWANKTGTGFVADHGDETLYLIDRDWFGWPDPPQWSLASYDRRRDRYYFWGDFNECPPAWRLP

Organism: NCBI:txid172044

pLDDT: mean 80.93, std 17.06, range [35.44, 97.06]

Foldseek 3Di:
DDDPPPPPCPVVVLLVVLQVVVVVVLPALWEKDQDALVLQDDPDQAHDQSNVCSVVSAFIWTDDPQKIKTKHQDDDDDPPPFARMWIKMQRNVVRDIDTNDGHNDRRPSYDDD

Radius of gyration: 15.57 Å; chains: 1; bounding box: 35×49×34 Å